Protein AF-A0A8K0VYU9-F1 (afdb_monomer_lite)

Secondary structure (DSSP, 8-state):
-PPPPP---------TTSHHHHHHHHTT--S----GGGS----HHHHGGGGS-----TT-B--HHHHHHHHHHHHHS-TTSS-SSTTSBPPGGGGT--TTSB--BBHHHHH-SSPPTTGGG-SSB-SPPPHHHHHHHHHHHHHHHHHHHHHHTTTTTSSSPPPP---GGG-

Radius of gyration: 31.76 Å; chains: 1; bounding box: 50×93×69 Å

Foldseek 3Di:
DDDDDDDDDDDDDDDPPVVVVVVVVVVVPPDDPDPPVPVPPDPVVVVVVVPDDQLQDPLWALCPVVLVVLQVVLVVDDCLQAFVPGSQFDDQVQLQGDNGGDNQAGCQQQPHLDAGSNAQQRPGFLDDDDPSRLVSSCVRNPPSNVVSVVCRVNGSQHPHNTHGHDDPVVD

pLDDT: mean 78.42, std 20.71, range [40.19, 97.56]

Organism: NCBI:txid798071

Sequence (171 aa):
MPYTKPAELGYGRTDARQERANSRIRDAHVRAAEPVDKLLQNDPSLVADTMRKPDIPTTVFDLRAYDSEITALQKTLPRHERFINGNGKAAPYIYGSIQGQDLGLCFATFCTTFRCEMGVRCAWRHHPLTKAEREWIIKYGRERGKQFLERLTNFWANPEVPVPGATMHDK

Structure (mmCIF, N/CA/C/O backbone):
data_AF-A0A8K0VYU9-F1
#
_entry.id   AF-A0A8K0VYU9-F1
#
loop_
_atom_site.group_PDB
_atom_site.id
_atom_site.type_symbol
_atom_site.label_atom_id
_atom_site.label_alt_id
_atom_site.label_comp_id
_atom_site.label_asym_id
_atom_site.label_entity_id
_atom_site.label_seq_id
_atom_site.pdbx_PDB_ins_code
_atom_site.Cartn_x
_atom_site.Cartn_y
_atom_site.Cartn_z
_atom_site.occupancy
_atom_site.B_iso_or_equiv
_atom_site.auth_seq_id
_atom_site.auth_comp_id
_atom_site.auth_asym_id
_atom_site.auth_atom_id
_atom_site.pdbx_PDB_model_num
ATOM 1 N N . MET A 1 1 ? -11.743 74.919 5.162 1.00 49.28 1 MET A N 1
ATOM 2 C CA . MET A 1 1 ? -13.072 74.428 5.578 1.00 49.28 1 MET A CA 1
ATOM 3 C C . MET A 1 1 ? -12.957 73.893 7.000 1.00 49.28 1 MET A C 1
ATOM 5 O O . MET A 1 1 ? -12.058 73.091 7.225 1.00 49.28 1 MET A O 1
ATOM 9 N N . PRO A 1 2 ? -13.754 74.390 7.960 1.00 51.34 2 PRO A N 1
ATOM 10 C CA . PRO A 1 2 ? -13.674 73.994 9.365 1.00 51.34 2 PRO A CA 1
ATOM 11 C C . PRO A 1 2 ? -14.434 72.684 9.618 1.00 51.34 2 PRO A C 1
ATOM 13 O O . PRO A 1 2 ? -15.569 72.534 9.173 1.00 51.34 2 PRO A O 1
ATOM 16 N N . TYR A 1 3 ? -13.811 71.750 10.338 1.00 52.47 3 TYR A N 1
ATOM 17 C CA . TYR A 1 3 ? -14.453 70.514 10.785 1.00 52.47 3 TYR A CA 1
ATOM 18 C C . TYR A 1 3 ? -15.047 70.728 12.180 1.00 52.47 3 TYR A C 1
ATOM 20 O O . TYR A 1 3 ? -14.345 71.039 13.144 1.00 52.47 3 TYR A O 1
ATOM 28 N N . THR A 1 4 ? -16.366 70.610 12.252 1.00 54.91 4 THR A N 1
ATOM 29 C CA . THR A 1 4 ? -17.208 70.712 13.441 1.00 54.91 4 THR A CA 1
ATOM 30 C C . THR A 1 4 ? -17.058 69.476 14.336 1.00 54.91 4 THR A C 1
ATOM 32 O O . THR A 1 4 ? -17.066 68.340 13.866 1.00 54.91 4 THR A O 1
ATOM 35 N N . LYS A 1 5 ? -16.932 69.707 15.650 1.00 61.19 5 LYS A N 1
ATOM 36 C CA . LYS A 1 5 ? -17.004 68.678 16.701 1.00 61.19 5 LYS A CA 1
ATOM 37 C C . LYS A 1 5 ? -18.439 68.151 16.843 1.00 61.19 5 LYS A C 1
ATOM 39 O O . LYS A 1 5 ? -19.352 68.977 16.884 1.00 61.19 5 LYS A O 1
ATOM 44 N N . PRO A 1 6 ? -18.645 66.844 17.072 1.00 54.62 6 PRO A N 1
ATOM 45 C CA . PRO A 1 6 ? -19.877 66.353 17.669 1.00 54.62 6 PRO A CA 1
ATOM 46 C C . PRO A 1 6 ? -19.715 65.987 19.154 1.00 54.62 6 PRO A C 1
ATOM 48 O O . PRO A 1 6 ? -18.873 65.178 19.533 1.00 54.62 6 PRO A O 1
ATOM 51 N N . ALA A 1 7 ? -20.557 66.662 19.939 1.00 49.28 7 ALA A N 1
ATOM 52 C CA . ALA A 1 7 ? -21.379 66.222 21.067 1.00 49.28 7 ALA A CA 1
ATOM 53 C C . ALA A 1 7 ? -20.884 65.116 22.021 1.00 49.28 7 ALA A C 1
ATOM 55 O O . ALA A 1 7 ? -20.732 63.948 21.670 1.00 49.28 7 ALA A O 1
ATOM 56 N N . GLU A 1 8 ? -20.797 65.524 23.286 1.00 47.47 8 GLU A N 1
ATOM 57 C CA . GLU A 1 8 ? -20.700 64.709 24.491 1.00 47.47 8 GLU A CA 1
ATOM 58 C C . GLU A 1 8 ? -21.951 63.830 24.673 1.00 47.47 8 GLU A C 1
ATOM 60 O O . GLU A 1 8 ? -23.081 64.322 24.669 1.00 47.47 8 GLU A O 1
ATOM 65 N N . LEU A 1 9 ? -21.747 62.526 24.876 1.00 49.00 9 LEU A N 1
ATOM 66 C CA . LEU A 1 9 ? -22.770 61.600 25.361 1.00 49.00 9 LEU A CA 1
ATOM 67 C C . LEU A 1 9 ? -22.540 61.359 26.854 1.00 49.00 9 LEU A C 1
ATOM 69 O O . LEU A 1 9 ? -21.515 60.817 27.266 1.00 49.00 9 LEU A O 1
ATOM 73 N N . GLY A 1 10 ? -23.508 61.809 27.653 1.00 43.19 10 GLY A N 1
ATOM 74 C CA . GLY A 1 10 ? -23.519 61.685 29.102 1.00 43.19 10 GLY A CA 1
ATOM 75 C C . GLY A 1 10 ? -23.578 60.231 29.569 1.00 43.19 10 GLY A C 1
ATOM 76 O O . GLY A 1 10 ? -24.430 59.452 29.143 1.00 43.19 10 GLY A O 1
ATOM 77 N N . TYR A 1 11 ? -22.693 59.889 30.502 1.00 40.19 11 TYR A N 1
ATOM 78 C CA . TYR A 1 11 ? -22.765 58.645 31.256 1.00 40.19 11 TYR A CA 1
ATOM 79 C C . TYR A 1 11 ? -23.855 58.757 32.325 1.00 40.19 11 TYR A C 1
ATOM 81 O O . TYR A 1 11 ? -23.713 59.446 33.336 1.00 40.19 11 TYR A O 1
ATOM 89 N N . GLY A 1 12 ? -24.970 58.078 32.063 1.00 46.66 12 GLY A N 1
ATOM 90 C CA . GLY A 1 12 ? -26.050 57.861 33.011 1.00 46.66 12 GLY A CA 1
ATOM 91 C C . GLY A 1 12 ? -25.636 56.913 34.138 1.00 46.66 12 GLY A C 1
ATOM 92 O O . GLY A 1 12 ? -25.066 55.850 33.906 1.00 46.66 12 GLY A O 1
ATOM 93 N N . ARG A 1 13 ? -25.954 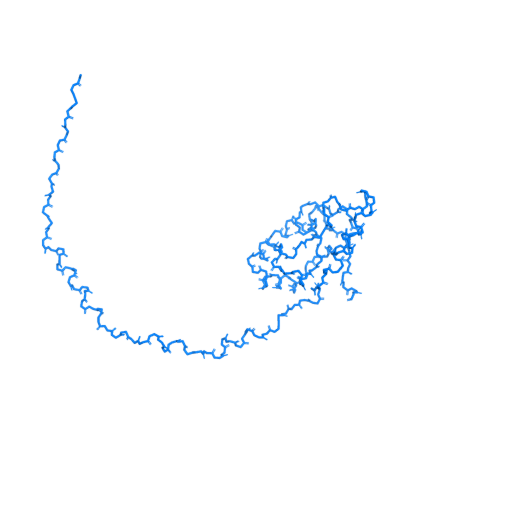57.356 35.356 1.00 48.88 13 ARG A N 1
ATOM 94 C CA . ARG A 1 13 ? -26.085 56.622 36.624 1.00 48.88 13 ARG A CA 1
ATOM 95 C C . ARG A 1 13 ? -26.247 55.106 36.465 1.00 48.88 13 ARG A C 1
ATOM 97 O O . ARG A 1 13 ? -27.261 54.637 35.961 1.00 48.88 13 ARG A O 1
ATOM 104 N N . THR A 1 14 ? -25.301 54.346 37.006 1.00 52.72 14 THR A N 1
ATOM 105 C CA . THR A 1 14 ? -25.508 52.928 37.305 1.00 52.72 14 THR A CA 1
ATOM 106 C C . THR A 1 14 ? -26.247 52.803 38.631 1.00 52.72 14 THR A C 1
ATOM 108 O O . THR A 1 14 ? -25.724 53.140 39.694 1.00 52.72 14 THR A O 1
ATOM 111 N N . ASP A 1 15 ? -27.490 52.347 38.535 1.00 52.12 15 ASP A N 1
ATOM 112 C CA . ASP A 1 15 ? -28.401 52.100 39.640 1.00 52.12 15 ASP A CA 1
ATOM 113 C C . ASP A 1 15 ? -27.858 51.043 40.615 1.00 52.12 15 ASP A C 1
ATOM 115 O O . ASP A 1 15 ? -27.487 49.931 40.229 1.00 52.12 15 ASP A O 1
ATOM 119 N N . ALA A 1 16 ? -27.935 51.350 41.913 1.00 54.47 16 ALA A N 1
ATOM 120 C CA . ALA A 1 16 ? -27.606 50.499 43.067 1.00 54.47 16 ALA A CA 1
ATOM 121 C C . ALA A 1 16 ? -28.425 49.184 43.172 1.00 54.47 16 ALA A C 1
ATOM 123 O O . ALA A 1 16 ? -28.435 48.502 44.199 1.00 54.47 16 ALA A O 1
ATOM 124 N N . ARG A 1 17 ? -29.149 48.817 42.110 1.00 49.88 17 ARG A N 1
ATOM 125 C CA . ARG A 1 17 ? -29.971 47.611 42.005 1.00 49.88 17 ARG A CA 1
ATOM 126 C C . ARG A 1 17 ? -29.176 46.407 41.489 1.00 49.88 17 ARG A C 1
ATOM 128 O O . ARG A 1 17 ? -29.531 45.280 41.830 1.00 49.88 17 ARG A O 1
ATOM 135 N N . GLN A 1 18 ? -28.088 46.627 40.742 1.00 50.50 18 GLN A N 1
ATOM 136 C CA . GLN A 1 18 ? -27.262 45.546 40.186 1.00 50.50 18 GLN A CA 1
ATOM 137 C C . GLN A 1 18 ? -26.423 44.824 41.263 1.00 50.50 18 GLN A C 1
ATOM 139 O O . GLN A 1 18 ? -26.204 43.617 41.178 1.00 50.50 18 GLN A O 1
ATOM 144 N N . GLU A 1 19 ? -25.996 45.523 42.321 1.00 48.41 19 GLU A N 1
ATOM 145 C CA . GLU A 1 19 ? -25.103 44.953 43.347 1.00 48.41 19 GLU A CA 1
ATOM 146 C C . GLU A 1 19 ? -25.794 43.943 44.276 1.00 48.41 19 GLU A C 1
ATOM 148 O O . GLU A 1 19 ? -25.166 42.985 44.728 1.00 48.41 19 GLU A O 1
ATOM 153 N N . ARG A 1 20 ? -27.109 44.069 44.507 1.00 52.72 20 ARG A N 1
ATOM 154 C CA . ARG A 1 20 ? -27.854 43.110 45.350 1.00 52.72 20 ARG A CA 1
ATOM 155 C C . ARG A 1 20 ? -28.129 41.772 44.662 1.00 52.72 20 ARG A C 1
ATOM 157 O O . ARG A 1 20 ? -28.394 40.789 45.350 1.00 52.72 20 ARG A O 1
ATOM 164 N N . ALA A 1 21 ? -28.052 41.710 43.332 1.00 48.22 21 ALA A N 1
ATOM 165 C CA . ALA A 1 21 ? -28.171 40.449 42.600 1.00 48.22 21 ALA A CA 1
ATOM 166 C C . ALA A 1 21 ? -26.887 39.606 42.709 1.00 48.22 21 ALA A C 1
ATOM 168 O O . ALA A 1 21 ? -26.959 38.384 42.820 1.00 48.22 21 ALA A O 1
ATOM 169 N N . ASN A 1 22 ? -25.719 40.254 42.782 1.00 45.81 22 ASN A N 1
ATOM 170 C CA . ASN A 1 22 ? -24.428 39.565 42.835 1.00 45.81 22 ASN A CA 1
ATOM 171 C C . ASN A 1 22 ? -24.056 39.030 44.228 1.00 45.81 22 ASN A C 1
ATOM 173 O O . ASN A 1 22 ? -23.224 38.128 44.319 1.00 45.81 22 ASN A O 1
ATOM 177 N N . SER A 1 23 ? -24.673 39.520 45.313 1.00 47.31 23 SER A N 1
ATOM 178 C CA . SER A 1 23 ? -24.390 38.992 46.659 1.00 47.31 23 SER A CA 1
ATOM 179 C C . SER A 1 23 ? -25.080 37.649 46.932 1.00 47.31 23 SER A C 1
ATOM 181 O O . SER A 1 23 ? -24.551 36.842 47.685 1.00 47.31 23 SER A O 1
ATOM 183 N N . ARG A 1 24 ? -26.221 37.357 46.289 1.00 45.78 24 ARG A N 1
ATOM 184 C CA . ARG A 1 24 ? -26.980 36.114 46.533 1.00 45.78 24 ARG A CA 1
ATOM 185 C C . ARG A 1 24 ? -26.409 34.872 45.845 1.00 45.78 24 ARG A C 1
ATOM 187 O O . ARG A 1 24 ? -26.763 33.765 46.228 1.00 45.78 24 ARG A O 1
ATOM 194 N N . ILE A 1 25 ? -25.531 35.031 44.854 1.00 47.19 25 ILE A N 1
ATOM 195 C CA . ILE A 1 25 ? -24.915 33.896 44.141 1.00 47.19 25 ILE A CA 1
ATOM 196 C C . ILE A 1 25 ? -23.683 33.361 44.896 1.00 47.19 25 ILE A C 1
ATOM 198 O O . ILE A 1 25 ? -23.321 32.192 44.753 1.00 47.19 25 ILE A O 1
ATOM 202 N N . ARG A 1 26 ? -23.058 34.185 45.751 1.00 45.28 26 ARG A N 1
ATOM 203 C CA . ARG A 1 26 ? -21.834 33.813 46.479 1.00 45.28 26 ARG A CA 1
ATOM 204 C C . ARG A 1 26 ? -22.068 32.909 47.693 1.00 45.28 26 ARG A C 1
ATOM 206 O O . ARG A 1 26 ? -21.182 32.125 48.012 1.00 45.28 26 ARG A O 1
ATOM 213 N N . ASP A 1 27 ? -23.262 32.914 48.280 1.00 43.41 27 ASP A N 1
ATOM 214 C CA . ASP A 1 27 ? -23.548 32.124 49.491 1.00 43.41 27 ASP A CA 1
ATOM 215 C C . ASP A 1 27 ? -24.017 30.680 49.215 1.00 43.41 27 ASP A C 1
ATOM 217 O O . ASP A 1 27 ? -24.247 29.908 50.143 1.00 43.41 27 ASP A O 1
ATOM 221 N N . ALA A 1 28 ? -24.118 30.268 47.945 1.00 43.84 28 ALA A N 1
ATOM 222 C CA . ALA A 1 28 ? -24.504 28.902 47.566 1.00 43.84 28 ALA A CA 1
ATOM 223 C C . ALA A 1 28 ? -23.316 27.973 47.222 1.00 43.84 28 ALA A C 1
ATOM 225 O O . ALA A 1 28 ? -23.533 26.804 46.917 1.00 43.84 28 ALA A O 1
ATOM 226 N N . HIS A 1 29 ? -22.070 28.462 47.280 1.00 43.03 29 HIS A N 1
ATOM 227 C CA . HIS A 1 29 ? -20.863 27.727 46.855 1.00 43.03 29 HIS A CA 1
ATOM 228 C C . HIS A 1 29 ? -19.957 27.273 48.012 1.00 43.03 29 HIS A C 1
ATOM 230 O O . HIS A 1 29 ? -18.753 27.106 47.841 1.00 43.03 29 HIS A O 1
ATOM 236 N N . VAL A 1 30 ? -20.523 27.031 49.196 1.00 49.56 30 VAL A N 1
ATOM 237 C CA . VAL A 1 30 ? -19.806 26.365 50.296 1.00 49.56 30 VAL A CA 1
ATOM 238 C C . VAL A 1 30 ? -20.577 25.113 50.701 1.00 49.56 30 VAL A C 1
ATOM 240 O O . VAL A 1 30 ? -21.175 25.023 51.769 1.00 49.56 30 VAL A O 1
ATOM 243 N N . ARG A 1 31 ? -20.601 24.126 49.805 1.00 46.44 31 ARG A N 1
ATOM 244 C CA . ARG A 1 31 ? -20.934 22.743 50.153 1.00 46.44 31 ARG A CA 1
ATOM 245 C C . ARG A 1 31 ? -19.815 21.841 49.660 1.00 46.44 31 ARG A C 1
ATOM 247 O O . ARG A 1 31 ? -19.665 21.642 48.464 1.00 46.44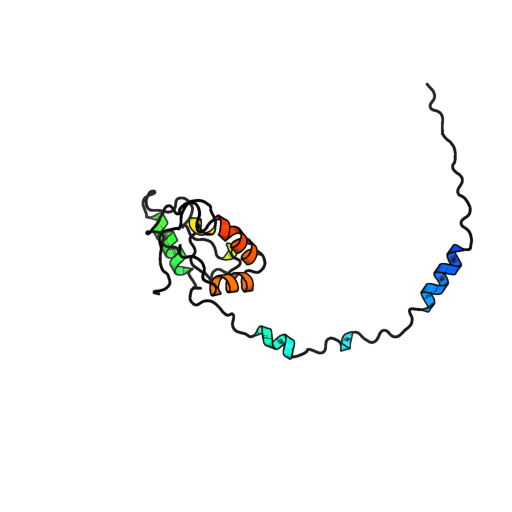 31 ARG A O 1
ATOM 254 N N . ALA A 1 32 ? -19.035 21.385 50.638 1.00 50.06 32 ALA A N 1
ATOM 255 C CA . ALA A 1 32 ? -18.205 20.187 50.646 1.00 50.06 32 ALA A CA 1
ATOM 256 C C . ALA A 1 32 ? -17.597 19.791 49.290 1.00 50.06 32 ALA A C 1
ATOM 258 O O . ALA A 1 32 ? -18.138 18.960 48.565 1.00 50.06 32 ALA A O 1
ATOM 259 N N . ALA A 1 33 ? -16.417 20.339 48.997 1.00 47.56 33 ALA A N 1
ATOM 260 C CA . ALA A 1 33 ? -15.471 19.644 48.141 1.00 47.56 33 ALA A CA 1
ATOM 261 C C . ALA A 1 33 ? -15.032 18.369 48.881 1.00 47.56 33 ALA A C 1
ATOM 263 O O . ALA A 1 33 ? -14.151 18.405 49.740 1.00 47.56 33 ALA A O 1
ATOM 264 N N . GLU A 1 34 ? -15.700 17.254 48.597 1.00 54.16 34 GLU A N 1
ATOM 265 C CA . GLU A 1 34 ? -15.142 15.934 48.871 1.00 54.16 34 GLU A CA 1
ATOM 266 C C . GLU A 1 34 ? -13.820 15.804 48.092 1.00 54.16 34 GLU A C 1
ATOM 268 O O . GLU A 1 34 ? -13.742 16.251 46.942 1.00 54.16 34 GLU A O 1
ATOM 273 N N . PRO A 1 35 ? -12.758 15.235 48.686 1.00 51.28 35 PRO A N 1
ATOM 274 C CA . PRO A 1 35 ? -11.483 15.089 48.004 1.00 51.28 35 PRO A CA 1
ATOM 275 C C . PRO A 1 35 ? -11.657 14.183 46.779 1.00 51.28 35 PRO A C 1
ATOM 277 O O . PRO A 1 35 ? -11.961 12.995 46.893 1.00 51.28 35 PRO A O 1
ATOM 280 N N . VAL A 1 36 ? -11.428 14.761 45.598 1.00 51.59 36 VAL A N 1
ATOM 281 C CA . VAL A 1 36 ? -11.497 14.109 44.275 1.00 51.59 36 VAL A CA 1
ATOM 282 C C . VAL A 1 36 ? -10.519 12.920 44.160 1.00 51.59 36 VAL A C 1
ATOM 284 O O . VAL A 1 36 ? -10.662 12.073 43.282 1.00 51.59 36 VAL A O 1
ATOM 287 N N . ASP A 1 37 ? -9.594 12.776 45.113 1.00 49.16 37 ASP A N 1
ATOM 288 C CA . ASP A 1 37 ? -8.625 11.679 45.212 1.00 49.16 37 ASP A CA 1
ATOM 289 C C . ASP A 1 37 ? -9.232 10.287 45.468 1.00 49.16 37 ASP A C 1
ATOM 291 O O . ASP A 1 37 ? -8.519 9.288 45.391 1.00 49.16 37 ASP A O 1
ATOM 295 N N . LYS A 1 38 ? -10.539 10.168 45.745 1.00 47.34 38 LYS A N 1
ATOM 296 C CA . LYS A 1 38 ? -11.192 8.860 45.965 1.00 47.34 38 LYS A CA 1
ATOM 297 C C . LYS A 1 38 ? -11.951 8.284 44.765 1.00 47.34 38 LYS A C 1
ATOM 299 O O . LYS A 1 38 ? -12.363 7.131 44.838 1.00 47.34 38 LYS A O 1
ATOM 304 N N . LEU A 1 39 ? -12.093 9.019 43.657 1.00 47.44 39 LEU A N 1
ATOM 305 C CA . LEU A 1 39 ? -12.756 8.521 42.434 1.00 47.44 39 LEU A CA 1
ATOM 306 C C . LEU A 1 39 ? -11.792 7.927 41.394 1.00 47.44 39 LEU A C 1
ATOM 308 O O . LEU A 1 39 ? -12.232 7.404 40.376 1.00 47.44 39 LEU A O 1
ATOM 312 N N . LEU A 1 40 ? -10.487 7.946 41.673 1.00 48.38 40 LEU A N 1
ATOM 313 C CA . LEU A 1 40 ? -9.454 7.244 40.904 1.00 48.38 40 LEU A CA 1
ATOM 314 C C . LEU A 1 40 ? -8.992 5.974 41.631 1.00 48.38 40 LEU A C 1
ATOM 316 O O . LEU A 1 40 ? -7.809 5.635 41.645 1.00 48.38 40 LEU A O 1
ATOM 320 N N . GLN A 1 41 ? -9.918 5.256 42.268 1.00 51.16 41 GLN A N 1
ATOM 321 C CA . GLN A 1 41 ? -9.640 3.878 42.651 1.00 51.16 41 GLN A CA 1
ATOM 322 C C . GLN A 1 41 ? -9.606 3.045 41.373 1.00 51.16 41 GLN A C 1
ATOM 324 O O . GLN A 1 41 ? -10.633 2.791 40.753 1.00 51.16 41 GLN A O 1
ATOM 329 N N . ASN A 1 42 ? -8.379 2.708 40.975 1.00 56.94 42 ASN A N 1
ATOM 330 C CA . ASN A 1 42 ? -8.011 1.808 39.892 1.00 56.94 42 ASN A CA 1
ATOM 331 C C . ASN A 1 42 ? -8.974 0.621 39.805 1.00 56.94 42 ASN A C 1
ATOM 333 O O . ASN A 1 42 ? -8.828 -0.337 40.560 1.00 56.94 42 ASN A O 1
ATOM 337 N N . ASP A 1 43 ? -9.932 0.686 38.883 1.00 54.19 43 ASP A N 1
ATOM 338 C CA . ASP A 1 43 ? -10.756 -0.456 38.519 1.00 54.19 43 ASP A CA 1
ATOM 339 C C . ASP A 1 43 ? -9.864 -1.438 37.736 1.00 54.19 43 ASP A C 1
ATOM 341 O O . ASP A 1 43 ? -9.468 -1.139 36.600 1.00 54.19 43 ASP A O 1
ATOM 345 N N . PRO A 1 44 ? -9.492 -2.600 38.308 1.00 55.25 44 PRO A N 1
ATOM 346 C CA . PRO A 1 44 ? -8.616 -3.558 37.641 1.00 55.25 44 PRO A CA 1
ATOM 347 C C . PRO A 1 44 ? -9.247 -4.123 36.358 1.00 55.25 44 PRO A C 1
ATOM 349 O O . PRO A 1 44 ? -8.540 -4.679 35.517 1.00 55.25 44 PRO A O 1
ATOM 352 N N . SER A 1 45 ? -10.567 -3.971 36.178 1.00 52.34 45 SER A N 1
ATOM 353 C CA . SER A 1 45 ? -11.269 -4.426 34.977 1.00 52.34 45 SER A CA 1
ATOM 354 C C . SER A 1 45 ? -11.022 -3.532 33.755 1.00 52.34 45 SER A C 1
ATOM 356 O O . SER A 1 45 ? -11.056 -4.032 32.632 1.00 52.34 45 SER A O 1
ATOM 358 N N . LEU A 1 46 ? -10.673 -2.250 33.946 1.00 50.91 46 LEU A N 1
ATOM 359 C CA . LEU A 1 46 ? -10.350 -1.325 32.849 1.00 50.91 46 LEU A CA 1
ATOM 360 C C . LEU A 1 46 ? -8.898 -1.443 32.360 1.00 50.91 46 LEU A C 1
ATOM 362 O O . LEU A 1 46 ? -8.595 -1.059 31.233 1.00 50.91 46 LEU A O 1
ATOM 366 N N . VAL A 1 47 ? -7.995 -2.005 33.170 1.00 52.94 47 VAL A N 1
ATOM 367 C CA . VAL A 1 47 ? -6.601 -2.274 32.764 1.00 52.94 47 VAL A CA 1
ATOM 368 C C . VAL A 1 47 ? -6.424 -3.651 32.117 1.00 52.94 47 VAL A C 1
ATOM 370 O O . VAL A 1 47 ? -5.454 -3.858 31.387 1.00 52.94 47 VAL A O 1
ATOM 373 N N . ALA A 1 48 ? -7.377 -4.571 32.288 1.00 49.72 48 ALA A N 1
ATOM 374 C CA . ALA A 1 48 ? -7.306 -5.921 31.723 1.00 49.72 48 ALA A CA 1
ATOM 375 C C . ALA A 1 48 ? -7.422 -5.962 30.183 1.00 49.72 48 ALA A C 1
ATOM 377 O O . ALA A 1 48 ? -6.939 -6.906 29.557 1.00 49.72 48 ALA A O 1
ATOM 378 N N . ASP A 1 49 ? -7.998 -4.933 29.553 1.00 50.12 49 ASP A N 1
ATOM 379 C CA . ASP A 1 49 ? -8.156 -4.882 28.090 1.00 50.12 49 ASP A CA 1
ATOM 380 C C . ASP A 1 49 ? -6.884 -4.406 27.355 1.00 50.12 49 ASP A C 1
ATOM 382 O O . ASP A 1 49 ? -6.767 -4.509 26.135 1.00 50.12 49 ASP A O 1
ATOM 386 N N . THR A 1 50 ? -5.865 -3.945 28.091 1.00 49.84 50 THR A N 1
ATOM 387 C CA . THR A 1 50 ? -4.592 -3.491 27.499 1.00 49.84 50 THR A CA 1
ATOM 388 C C . THR A 1 50 ? -3.592 -4.619 27.212 1.00 49.84 50 THR A C 1
ATOM 390 O O . THR A 1 50 ? -2.560 -4.370 26.590 1.00 49.84 50 THR A O 1
ATOM 393 N N . MET A 1 51 ? -3.898 -5.868 27.590 1.00 47.94 51 MET A N 1
ATOM 394 C CA . MET A 1 51 ? -3.019 -7.032 27.375 1.00 47.94 51 MET A CA 1
ATOM 395 C C . MET A 1 51 ? -3.586 -8.109 26.441 1.00 47.94 51 MET A C 1
ATOM 397 O O . MET A 1 51 ? -3.009 -9.194 26.331 1.00 47.94 51 MET A O 1
ATOM 401 N N . ARG A 1 52 ? -4.672 -7.841 25.702 1.00 56.09 52 ARG A N 1
ATOM 402 C CA . ARG A 1 52 ? -5.005 -8.708 24.563 1.00 56.09 52 ARG A CA 1
ATOM 403 C C . ARG A 1 52 ? -3.961 -8.498 23.476 1.00 56.09 52 ARG A C 1
ATOM 405 O O . ARG A 1 52 ? -3.853 -7.409 22.909 1.00 56.09 52 ARG A O 1
ATOM 412 N N . LYS A 1 53 ? -3.182 -9.555 23.212 1.00 56.28 53 LYS A N 1
ATOM 413 C CA . LYS A 1 53 ? -2.239 -9.629 22.093 1.00 56.28 53 LYS A CA 1
ATOM 414 C C . LYS A 1 53 ? -2.948 -9.061 20.862 1.00 56.28 53 LYS A C 1
ATOM 416 O O . LYS A 1 53 ? -4.085 -9.455 20.605 1.00 56.28 53 LYS A O 1
ATOM 421 N N . PRO A 1 54 ? -2.341 -8.094 20.163 1.00 61.06 54 PRO A N 1
ATOM 422 C CA . PRO A 1 54 ? -2.991 -7.478 19.030 1.00 61.06 54 PRO A CA 1
ATOM 423 C C . PRO A 1 54 ? -3.415 -8.567 18.039 1.00 61.06 54 PRO A C 1
ATOM 425 O O . PRO A 1 54 ? -2.586 -9.408 17.690 1.00 61.06 54 PRO A O 1
ATOM 428 N N . ASP A 1 55 ? -4.692 -8.583 17.641 1.00 84.25 55 ASP A N 1
ATOM 429 C CA . ASP A 1 55 ? -5.213 -9.478 16.599 1.00 84.25 55 ASP A CA 1
ATOM 430 C C . ASP A 1 55 ? -4.594 -9.050 15.264 1.00 84.25 55 ASP A C 1
ATOM 432 O O . ASP A 1 55 ? -5.188 -8.313 14.478 1.00 84.25 55 ASP A O 1
ATOM 436 N N . ILE A 1 56 ? -3.326 -9.408 15.073 1.00 90.44 56 ILE A N 1
ATOM 437 C CA . ILE A 1 56 ? -2.544 -9.118 13.880 1.00 90.44 56 ILE A CA 1
ATOM 438 C C . ILE A 1 56 ? -2.902 -10.189 12.843 1.00 90.44 56 ILE A C 1
ATOM 440 O O . ILE A 1 56 ? -2.723 -11.376 13.128 1.00 90.44 56 ILE A O 1
ATOM 444 N N . PRO A 1 57 ? -3.402 -9.807 11.653 1.00 92.50 57 PRO A N 1
ATOM 445 C CA . PRO A 1 57 ? -3.643 -10.746 10.568 1.00 92.50 57 PRO A CA 1
ATOM 446 C C . PRO A 1 57 ? -2.375 -11.528 10.219 1.00 92.50 57 PRO A C 1
ATOM 448 O O . PRO A 1 57 ? -1.278 -10.974 10.220 1.00 92.50 57 PRO A O 1
ATOM 451 N N . THR A 1 58 ? -2.526 -12.795 9.833 1.00 92.25 58 THR A N 1
ATOM 452 C CA . THR A 1 58 ? -1.406 -13.656 9.404 1.00 92.25 58 THR A CA 1
ATOM 453 C C . THR A 1 58 ? -0.694 -13.157 8.144 1.00 92.25 58 THR A C 1
ATOM 455 O O . THR A 1 58 ? 0.363 -13.663 7.795 1.00 92.25 58 THR A O 1
ATOM 458 N N . THR A 1 59 ? -1.269 -12.169 7.464 1.00 92.00 59 THR A N 1
ATOM 459 C CA . THR A 1 59 ? -0.739 -11.503 6.270 1.00 92.00 59 THR A CA 1
ATOM 460 C C . THR A 1 59 ? 0.132 -10.287 6.575 1.00 92.00 59 THR A C 1
ATOM 462 O O . THR A 1 59 ? 0.615 -9.635 5.649 1.00 92.00 59 THR A O 1
ATOM 465 N N . VAL A 1 60 ? 0.297 -9.941 7.854 1.00 93.62 60 VAL A N 1
ATOM 466 C CA . VAL A 1 60 ? 1.194 -8.878 8.303 1.00 93.62 60 VAL A CA 1
ATOM 467 C C . VAL A 1 60 ? 2.561 -9.488 8.593 1.00 93.62 60 VAL A C 1
ATOM 469 O O . VAL A 1 60 ? 2.695 -10.345 9.464 1.00 93.62 60 VAL A O 1
ATOM 472 N N . PHE A 1 61 ? 3.583 -9.006 7.895 1.00 93.31 61 PHE A N 1
ATOM 473 C CA . PHE A 1 61 ? 4.944 -9.531 7.968 1.00 93.31 61 PHE A CA 1
ATOM 474 C C . PHE A 1 61 ? 5.958 -8.427 8.288 1.00 93.31 61 PHE A C 1
ATOM 476 O O . PHE A 1 61 ? 5.724 -7.244 8.033 1.00 93.31 61 PHE A O 1
ATOM 483 N N . ASP A 1 62 ? 7.131 -8.816 8.787 1.00 94.62 62 ASP A N 1
ATOM 484 C CA . ASP A 1 62 ? 8.307 -7.945 8.772 1.00 94.62 62 ASP A CA 1
ATOM 485 C C . ASP A 1 62 ? 8.992 -8.055 7.405 1.00 94.62 62 ASP A C 1
ATOM 487 O O . ASP A 1 62 ? 9.736 -8.995 7.127 1.00 94.62 62 ASP A O 1
ATOM 491 N N . LEU A 1 63 ? 8.709 -7.095 6.524 1.00 94.19 63 LEU A N 1
ATOM 492 C CA . LEU A 1 63 ? 9.196 -7.110 5.145 1.00 94.19 63 LEU A CA 1
ATOM 493 C C . LEU A 1 63 ? 10.491 -6.324 4.948 1.00 94.19 63 LEU A C 1
ATOM 495 O O . LEU A 1 63 ? 10.860 -6.091 3.805 1.00 94.19 63 LEU A O 1
ATOM 499 N N . ARG A 1 64 ? 11.192 -5.883 6.001 1.00 94.75 64 ARG A N 1
ATOM 500 C CA . ARG A 1 64 ? 12.369 -5.001 5.849 1.00 94.75 64 ARG A CA 1
ATOM 501 C C . ARG A 1 64 ? 13.476 -5.616 4.990 1.00 94.75 64 ARG A C 1
ATOM 503 O O . ARG A 1 64 ? 14.031 -4.930 4.134 1.00 94.75 64 ARG A O 1
ATOM 510 N N . ALA A 1 65 ? 13.772 -6.900 5.195 1.00 93.75 65 ALA A N 1
ATOM 511 C CA . ALA A 1 65 ? 14.767 -7.618 4.398 1.00 93.75 65 ALA A CA 1
ATOM 512 C C . ALA A 1 65 ? 14.324 -7.734 2.931 1.00 93.75 65 ALA A C 1
ATOM 514 O O . ALA A 1 65 ? 15.045 -7.309 2.033 1.00 93.75 65 ALA A O 1
ATOM 515 N N . TYR A 1 66 ? 13.090 -8.193 2.703 1.00 94.25 66 TYR A N 1
ATOM 516 C CA . TYR A 1 66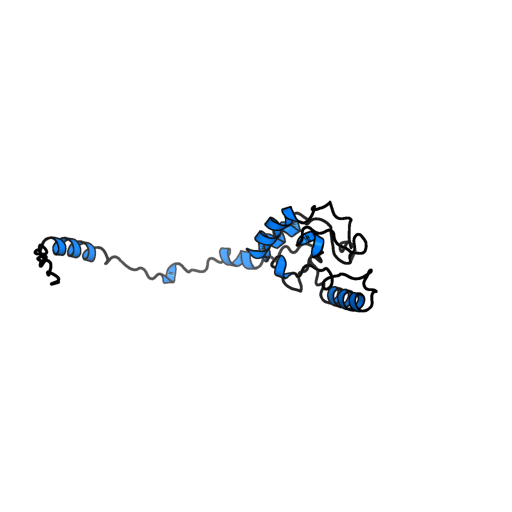 ? 12.519 -8.325 1.361 1.00 94.25 66 TYR A CA 1
ATOM 517 C C . TYR A 1 66 ? 12.442 -6.978 0.622 1.00 94.25 66 TYR A C 1
ATOM 519 O O . TYR A 1 66 ? 12.784 -6.877 -0.548 1.00 94.25 66 TYR A O 1
ATOM 527 N N . ASP A 1 67 ? 12.061 -5.907 1.313 1.00 94.31 67 ASP A N 1
ATOM 528 C CA . ASP A 1 67 ? 12.023 -4.544 0.777 1.00 94.31 67 ASP A CA 1
ATOM 529 C C . ASP A 1 67 ? 13.413 -4.049 0.360 1.00 94.31 67 ASP A C 1
ATOM 531 O O . ASP A 1 67 ? 13.578 -3.443 -0.702 1.00 94.31 67 ASP A O 1
ATOM 535 N N . SER A 1 68 ? 14.441 -4.373 1.150 1.00 94.88 68 SER A N 1
ATOM 536 C CA . SER A 1 68 ? 15.835 -4.100 0.799 1.00 94.88 68 SER A CA 1
ATOM 537 C C . SER A 1 68 ? 16.271 -4.866 -0.455 1.00 94.88 68 SER A C 1
ATOM 539 O O . SER A 1 68 ? 16.845 -4.264 -1.363 1.00 94.88 68 SER A O 1
ATOM 541 N N . GLU A 1 69 ? 15.935 -6.156 -0.551 1.00 94.75 69 GLU A N 1
ATOM 542 C CA . GLU A 1 69 ? 16.232 -7.002 -1.715 1.00 94.75 69 GLU A CA 1
ATOM 543 C C . GLU A 1 69 ? 15.560 -6.482 -2.988 1.00 94.75 69 GLU A C 1
ATOM 545 O O . GLU A 1 69 ? 16.230 -6.289 -4.004 1.00 94.75 69 GLU A O 1
ATOM 550 N N . ILE A 1 70 ? 14.259 -6.178 -2.931 1.00 94.50 70 ILE A N 1
ATOM 551 C CA . ILE A 1 70 ? 13.534 -5.597 -4.064 1.00 94.50 70 ILE A CA 1
ATOM 552 C C . ILE A 1 70 ? 14.154 -4.254 -4.446 1.00 94.50 70 ILE A C 1
ATOM 554 O O . ILE A 1 70 ? 14.413 -4.007 -5.620 1.00 94.50 70 ILE A O 1
ATOM 558 N N . THR A 1 71 ? 14.476 -3.399 -3.475 1.00 95.25 71 THR A N 1
ATOM 559 C CA . THR A 1 71 ? 15.125 -2.109 -3.746 1.00 95.25 71 THR A CA 1
ATOM 560 C C . THR A 1 71 ? 16.493 -2.276 -4.413 1.00 95.25 71 THR A C 1
ATOM 562 O O . THR A 1 71 ? 16.836 -1.499 -5.305 1.00 95.25 71 THR A O 1
ATOM 565 N N . ALA A 1 72 ? 17.283 -3.276 -4.015 1.00 95.50 72 ALA A N 1
ATOM 566 C CA . ALA A 1 72 ? 18.562 -3.585 -4.647 1.00 95.50 72 ALA A CA 1
ATOM 567 C C . ALA A 1 72 ? 18.375 -4.103 -6.082 1.00 95.50 72 ALA A C 1
ATOM 569 O O . ALA A 1 72 ? 19.034 -3.607 -6.996 1.00 95.50 72 ALA A O 1
ATOM 570 N N . LEU A 1 73 ? 17.429 -5.022 -6.298 1.00 93.06 73 LEU A N 1
ATOM 571 C CA . LEU A 1 73 ? 17.086 -5.559 -7.616 1.00 93.06 73 LEU A CA 1
ATOM 572 C C . LEU A 1 73 ? 16.628 -4.456 -8.584 1.00 93.06 73 LEU A C 1
ATOM 574 O O . LEU A 1 73 ? 17.069 -4.390 -9.726 1.00 93.06 73 LEU A O 1
ATOM 578 N N . GLN A 1 74 ? 15.788 -3.528 -8.127 1.00 92.94 74 GLN A N 1
ATOM 579 C CA . GLN A 1 74 ? 15.280 -2.428 -8.957 1.00 92.94 74 GLN A CA 1
ATOM 580 C C . GLN A 1 74 ? 16.394 -1.501 -9.480 1.00 92.94 74 GLN A C 1
ATOM 582 O O . GLN A 1 74 ? 16.240 -0.879 -10.533 1.00 92.94 74 GLN A O 1
ATOM 587 N N . LYS A 1 75 ? 17.539 -1.424 -8.785 1.00 93.19 75 LYS A N 1
ATOM 588 C CA . LYS A 1 75 ? 18.702 -0.645 -9.240 1.00 93.19 75 LYS A CA 1
ATOM 589 C C . LYS A 1 75 ? 19.435 -1.301 -10.409 1.00 93.19 75 LYS A C 1
ATOM 591 O O . LYS A 1 75 ? 20.059 -0.580 -11.183 1.00 93.19 75 LYS A O 1
ATOM 596 N N . THR A 1 76 ? 19.375 -2.627 -10.531 1.00 93.94 76 THR A N 1
ATOM 597 C CA . THR A 1 76 ? 20.088 -3.382 -11.572 1.00 93.94 76 THR A CA 1
ATOM 598 C C . THR A 1 76 ? 19.230 -3.647 -12.807 1.00 93.94 76 THR A C 1
ATOM 600 O O . THR A 1 76 ? 19.774 -3.851 -13.890 1.00 93.94 76 THR A O 1
ATOM 603 N N . LEU A 1 77 ? 17.902 -3.608 -12.672 1.00 92.06 77 LEU A N 1
ATOM 604 C CA . LEU A 1 77 ? 16.976 -3.850 -13.776 1.00 92.06 77 LEU A CA 1
ATOM 605 C C . LEU A 1 77 ? 16.988 -2.723 -14.832 1.00 92.06 77 LEU A C 1
ATOM 607 O O . LEU A 1 77 ? 17.109 -1.538 -14.486 1.00 92.06 77 LEU A O 1
ATOM 611 N N . PRO A 1 78 ? 16.793 -3.062 -16.125 1.00 93.31 78 PRO A N 1
ATOM 612 C CA . PRO A 1 78 ? 16.558 -2.080 -17.179 1.00 93.31 78 PRO A CA 1
ATOM 613 C C . PRO A 1 78 ? 15.374 -1.160 -16.858 1.00 93.31 78 PRO A C 1
ATOM 615 O O . PRO A 1 78 ? 14.417 -1.557 -16.198 1.00 93.31 78 PRO A O 1
ATOM 618 N N . ARG A 1 79 ? 15.387 0.072 -17.389 1.00 89.38 79 ARG A N 1
ATOM 619 C CA . ARG A 1 79 ? 14.355 1.088 -17.094 1.00 89.38 79 ARG A CA 1
ATOM 620 C C . ARG A 1 79 ? 12.917 0.613 -17.354 1.00 89.38 79 ARG A C 1
ATOM 622 O O . ARG A 1 79 ? 12.019 1.060 -16.658 1.00 89.38 79 ARG A O 1
ATOM 629 N N . HIS A 1 80 ? 12.707 -0.246 -18.347 1.00 88.38 80 HIS A N 1
ATOM 630 C CA . HIS A 1 80 ? 11.385 -0.756 -18.721 1.00 88.38 80 HIS A CA 1
ATOM 631 C C . HIS A 1 80 ? 10.928 -1.964 -17.881 1.00 88.38 80 HIS A C 1
ATOM 633 O O . HIS A 1 80 ? 9.792 -2.401 -18.021 1.00 88.38 80 HIS A O 1
ATOM 639 N N . GLU A 1 81 ? 11.797 -2.500 -17.021 1.00 89.12 81 GLU A N 1
ATOM 640 C CA . GLU A 1 81 ? 11.516 -3.644 -16.142 1.00 89.12 81 GLU A CA 1
ATOM 641 C C . GLU A 1 81 ? 11.500 -3.267 -14.658 1.00 89.12 81 GLU A C 1
ATOM 643 O O . GLU A 1 81 ? 11.380 -4.134 -13.793 1.00 89.12 81 GLU A O 1
ATOM 648 N N . ARG A 1 82 ? 11.654 -1.980 -14.348 1.00 92.75 82 ARG A N 1
ATOM 649 C CA . ARG A 1 82 ? 11.681 -1.458 -12.985 1.00 92.75 82 ARG A CA 1
ATOM 650 C C . ARG A 1 82 ? 10.548 -0.463 -12.771 1.00 92.75 82 ARG A C 1
ATOM 652 O O . ARG A 1 82 ? 10.076 0.152 -13.725 1.00 92.75 82 ARG A O 1
ATOM 659 N N . PHE A 1 83 ? 10.162 -0.267 -11.517 1.00 93.75 83 PHE A N 1
ATOM 660 C CA . PHE A 1 83 ? 9.222 0.777 -11.135 1.00 93.75 83 PHE A CA 1
ATOM 661 C C . PHE A 1 83 ? 9.751 2.144 -11.570 1.00 93.75 83 PHE A C 1
ATOM 663 O O . PHE A 1 83 ? 10.940 2.451 -11.441 1.00 93.75 83 PHE A O 1
ATOM 670 N N . ILE A 1 84 ? 8.851 2.979 -12.083 1.00 90.56 84 ILE A N 1
ATOM 671 C CA . ILE A 1 84 ? 9.202 4.325 -12.547 1.00 90.56 84 ILE A CA 1
ATOM 672 C C . ILE A 1 84 ? 9.599 5.187 -11.345 1.00 90.56 84 ILE A C 1
ATOM 674 O O . ILE A 1 84 ? 10.562 5.951 -11.419 1.00 90.56 84 ILE A O 1
ATOM 678 N N . ASN A 1 85 ? 8.874 5.025 -10.234 1.00 87.56 85 ASN A N 1
ATOM 679 C CA . ASN A 1 85 ? 9.037 5.809 -9.017 1.00 87.56 85 ASN A CA 1
ATOM 680 C C . ASN A 1 85 ? 9.297 4.898 -7.809 1.00 87.56 85 ASN A C 1
ATOM 682 O O . ASN A 1 85 ? 8.398 4.217 -7.313 1.00 87.56 85 ASN A O 1
ATOM 686 N N . GLY A 1 86 ? 10.530 4.927 -7.300 1.00 90.56 86 GLY A N 1
ATOM 687 C CA . GLY A 1 86 ? 10.918 4.161 -6.116 1.00 90.56 86 GLY A CA 1
ATOM 688 C C . GLY A 1 86 ? 10.915 2.654 -6.370 1.00 90.56 86 GLY A C 1
ATOM 689 O O . GLY A 1 86 ? 11.424 2.194 -7.386 1.00 90.56 86 GLY A O 1
ATOM 690 N N . ASN A 1 87 ? 10.373 1.887 -5.425 1.00 93.56 87 ASN A N 1
ATOM 691 C CA . ASN A 1 87 ? 10.326 0.427 -5.496 1.00 93.56 87 ASN A CA 1
ATOM 692 C C . ASN A 1 87 ? 8.900 -0.131 -5.607 1.00 93.56 87 ASN A C 1
ATOM 694 O O . ASN A 1 87 ? 8.731 -1.337 -5.483 1.00 93.56 87 ASN A O 1
ATOM 698 N N . GLY A 1 88 ? 7.888 0.722 -5.805 1.00 95.06 88 GLY A N 1
ATOM 699 C CA . GLY A 1 88 ? 6.492 0.317 -5.997 1.00 95.06 88 GLY A CA 1
ATOM 700 C C . GLY A 1 88 ? 5.716 -0.085 -4.739 1.00 95.06 88 GLY A C 1
ATOM 701 O O . GLY A 1 88 ? 4.544 -0.447 -4.859 1.00 95.06 88 GLY A O 1
ATOM 702 N N . LYS A 1 89 ? 6.321 -0.026 -3.548 1.00 96.75 89 LYS A N 1
ATOM 703 C CA . LYS A 1 89 ? 5.696 -0.430 -2.281 1.00 96.75 89 LYS A CA 1
ATOM 704 C C . LYS A 1 89 ? 4.951 0.721 -1.607 1.00 96.75 89 LYS A C 1
ATOM 706 O O . LYS A 1 89 ? 5.468 1.834 -1.511 1.00 96.75 89 LYS A O 1
ATOM 711 N N . ALA A 1 90 ? 3.765 0.457 -1.065 1.00 96.94 90 ALA A N 1
ATOM 712 C CA . ALA A 1 90 ? 3.115 1.377 -0.141 1.00 96.94 90 ALA A CA 1
ATOM 713 C C . ALA A 1 90 ? 3.797 1.300 1.232 1.00 96.94 90 ALA A C 1
ATOM 715 O O . ALA A 1 90 ? 3.831 0.246 1.865 1.00 96.94 90 ALA A O 1
ATOM 716 N N . ALA A 1 91 ? 4.333 2.421 1.710 1.00 96.38 91 ALA A N 1
ATOM 717 C CA . ALA A 1 91 ? 4.986 2.463 3.011 1.00 96.38 91 ALA A CA 1
ATOM 718 C C . ALA A 1 91 ? 3.975 2.247 4.163 1.00 96.38 91 ALA A C 1
ATOM 720 O O . ALA A 1 91 ? 2.905 2.862 4.140 1.00 96.38 91 ALA A O 1
ATOM 721 N N . PRO A 1 92 ? 4.314 1.477 5.219 1.00 97.31 92 PRO A N 1
ATOM 722 C CA . PRO A 1 92 ? 3.388 1.156 6.314 1.00 97.31 92 PRO A CA 1
ATOM 723 C C . PRO A 1 92 ? 2.711 2.350 6.984 1.00 97.31 92 PRO A C 1
ATOM 725 O O . PRO A 1 92 ? 1.536 2.288 7.346 1.00 97.31 92 PRO A O 1
ATOM 728 N N . TYR A 1 93 ? 3.427 3.471 7.105 1.00 96.94 93 TYR A N 1
ATOM 729 C CA . TYR A 1 93 ? 2.894 4.675 7.740 1.00 96.94 93 TYR A CA 1
ATOM 730 C C . TYR A 1 93 ? 1.691 5.273 6.988 1.00 96.94 93 TYR A C 1
ATOM 732 O O . TYR A 1 93 ? 0.923 6.019 7.599 1.00 96.94 93 TYR A O 1
ATOM 740 N N . ILE A 1 94 ? 1.519 4.957 5.695 1.00 97.00 94 ILE A N 1
ATOM 741 C CA . ILE A 1 94 ? 0.412 5.440 4.856 1.00 97.00 94 ILE A CA 1
ATOM 742 C C . ILE A 1 94 ? -0.927 4.920 5.384 1.00 97.00 94 ILE A C 1
ATOM 744 O O . ILE A 1 94 ? -1.880 5.686 5.482 1.00 97.00 94 ILE A O 1
ATOM 748 N N . TYR A 1 95 ? -0.984 3.650 5.787 1.00 96.88 95 TYR A N 1
ATOM 749 C CA . TYR A 1 95 ? -2.169 3.037 6.395 1.00 96.88 95 TYR A CA 1
ATOM 750 C C . TYR A 1 95 ? -2.074 2.968 7.930 1.00 96.88 95 TYR A C 1
ATOM 752 O O . TYR A 1 95 ? -2.831 2.253 8.581 1.00 96.88 95 TYR A O 1
ATOM 760 N N . GLY A 1 96 ? -1.160 3.747 8.521 1.00 96.12 96 GLY A N 1
ATOM 761 C CA . GLY A 1 96 ? -1.031 3.917 9.968 1.00 96.12 96 GLY A CA 1
ATOM 762 C C . GLY A 1 96 ? -0.284 2.799 10.705 1.00 96.12 96 GLY A C 1
ATOM 763 O O . GLY A 1 96 ? -0.381 2.721 11.924 1.00 96.12 96 GLY A O 1
ATOM 764 N N . SER A 1 97 ? 0.479 1.962 10.005 1.00 95.69 97 SER A N 1
ATOM 765 C CA . SER A 1 97 ? 1.306 0.920 10.622 1.00 95.69 97 SER A CA 1
ATOM 766 C C . SER A 1 97 ? 2.779 1.340 10.788 1.00 95.69 97 SER A C 1
ATOM 768 O O . SER A 1 97 ? 3.185 2.449 10.431 1.00 95.69 97 SER A O 1
ATOM 770 N N . ILE A 1 98 ? 3.589 0.436 11.342 1.00 93.94 98 ILE A N 1
ATOM 771 C CA . ILE A 1 98 ? 5.038 0.544 11.540 1.00 93.94 98 ILE A CA 1
ATOM 772 C C . ILE A 1 98 ? 5.802 -0.410 10.608 1.00 93.94 98 ILE A C 1
ATOM 774 O O . ILE A 1 98 ? 5.239 -1.358 10.072 1.00 93.94 98 ILE A O 1
ATOM 778 N N . GLN A 1 99 ? 7.111 -0.192 10.440 1.00 85.56 99 GLN A N 1
ATOM 779 C CA . GLN A 1 99 ? 7.947 -0.941 9.484 1.00 85.56 99 GLN A CA 1
ATOM 780 C C . GLN A 1 99 ? 8.012 -2.464 9.716 1.00 85.56 99 GLN A C 1
ATOM 782 O O . GLN A 1 99 ? 8.242 -3.197 8.764 1.00 85.56 99 GLN A O 1
ATOM 787 N N . GLY A 1 100 ? 7.810 -2.941 10.950 1.00 91.25 100 GLY A N 1
ATOM 788 C CA . GLY A 1 100 ? 7.777 -4.378 11.271 1.00 91.25 100 GLY A CA 1
ATOM 789 C C . GLY A 1 100 ? 6.394 -5.026 11.140 1.00 91.25 100 GLY A C 1
ATOM 790 O O . GLY A 1 100 ? 6.234 -6.188 11.493 1.00 91.25 100 GLY A O 1
ATOM 791 N N . GLN A 1 101 ? 5.386 -4.265 10.708 1.00 94.62 101 GLN A N 1
ATOM 792 C CA . GLN A 1 101 ? 4.008 -4.722 10.547 1.00 94.62 101 GLN A CA 1
ATOM 793 C C . GLN A 1 101 ? 3.490 -4.284 9.175 1.00 94.62 101 GLN A C 1
ATOM 795 O O . GLN A 1 101 ? 2.755 -3.303 9.027 1.00 94.62 101 GLN A O 1
ATOM 800 N N . ASP A 1 102 ? 3.923 -5.006 8.150 1.00 95.81 102 ASP A N 1
ATOM 801 C CA . ASP A 1 102 ? 3.741 -4.632 6.758 1.00 95.81 102 ASP A CA 1
ATOM 802 C C . ASP A 1 102 ? 2.813 -5.603 6.015 1.00 95.81 102 ASP A C 1
ATOM 804 O O . ASP A 1 102 ? 2.939 -6.817 6.150 1.00 95.81 102 ASP A O 1
ATOM 808 N N . LEU A 1 103 ? 1.884 -5.066 5.223 1.00 95.81 103 LEU A N 1
ATOM 809 C CA . LEU A 1 103 ? 0.968 -5.847 4.380 1.00 95.81 103 LEU A CA 1
ATOM 810 C C . LEU A 1 103 ? 1.526 -6.076 2.961 1.00 95.81 103 LEU A C 1
ATOM 812 O O . LEU A 1 103 ? 0.914 -6.787 2.163 1.00 95.81 103 LEU A O 1
ATOM 816 N N . GLY A 1 104 ? 2.663 -5.453 2.624 1.00 96.12 104 GLY A N 1
ATOM 817 C CA . GLY A 1 104 ? 3.336 -5.566 1.329 1.00 96.12 104 GLY A CA 1
ATOM 818 C C . GLY A 1 104 ? 2.480 -5.093 0.160 1.00 96.12 104 GLY A C 1
ATOM 819 O O . GLY A 1 104 ? 2.451 -5.741 -0.885 1.00 96.12 104 GLY A O 1
ATOM 820 N N . LEU A 1 105 ? 1.744 -3.997 0.347 1.00 96.25 105 LEU A N 1
ATOM 821 C CA . LEU A 1 105 ? 0.793 -3.480 -0.637 1.00 96.25 105 LEU A CA 1
ATOM 822 C C . LEU A 1 105 ? 1.508 -2.733 -1.768 1.00 96.25 105 LEU A C 1
ATOM 824 O O . LEU A 1 105 ? 2.469 -1.999 -1.529 1.00 96.25 105 LEU A O 1
ATOM 828 N N . CYS A 1 106 ? 1.015 -2.867 -3.000 1.00 96.62 106 CYS A N 1
ATOM 829 C CA . CYS A 1 106 ? 1.499 -2.053 -4.116 1.00 96.62 106 CYS A CA 1
ATOM 830 C C . CYS A 1 106 ? 1.030 -0.598 -3.980 1.00 96.62 106 CYS A C 1
ATOM 832 O O . CYS A 1 106 ? -0.163 -0.330 -3.837 1.00 96.62 106 CYS A O 1
ATOM 834 N N . PHE A 1 107 ? 1.950 0.357 -4.095 1.00 97.06 107 PHE A N 1
ATOM 835 C CA . PHE A 1 107 ? 1.628 1.781 -4.030 1.00 97.06 107 PHE A CA 1
ATOM 836 C C . PHE A 1 107 ? 0.658 2.212 -5.135 1.00 97.06 107 PHE A C 1
ATOM 838 O O . PHE A 1 107 ? -0.324 2.886 -4.842 1.00 97.06 107 PHE A O 1
ATOM 845 N N . ALA A 1 108 ? 0.892 1.802 -6.386 1.00 95.56 108 ALA A N 1
ATOM 846 C CA . ALA A 1 108 ? 0.036 2.199 -7.504 1.00 95.56 108 ALA A CA 1
ATOM 847 C C . ALA A 1 108 ? -1.422 1.766 -7.271 1.00 95.56 108 ALA A C 1
ATOM 849 O O . ALA A 1 108 ? -2.326 2.593 -7.333 1.00 95.56 108 ALA A O 1
ATOM 850 N N . THR A 1 109 ? -1.626 0.503 -6.888 1.00 95.25 109 THR A N 1
ATOM 851 C CA . THR A 1 109 ? -2.951 -0.085 -6.651 1.00 95.25 109 THR A CA 1
ATOM 852 C C . THR A 1 109 ? -3.680 0.507 -5.445 1.00 95.25 109 THR A C 1
ATOM 854 O O . THR A 1 109 ? -4.890 0.698 -5.491 1.00 95.25 109 THR A O 1
ATOM 857 N N . PHE A 1 110 ? -2.978 0.757 -4.338 1.00 96.62 110 PHE A N 1
ATOM 858 C CA . PHE A 1 110 ? -3.626 1.137 -3.076 1.00 96.62 110 PHE A CA 1
ATOM 859 C C . PHE A 1 110 ? -3.623 2.644 -2.805 1.00 96.62 110 PHE A C 1
ATOM 861 O O . PHE A 1 110 ? -4.327 3.087 -1.900 1.00 96.62 110 PHE A O 1
ATOM 868 N N . CYS A 1 111 ? -2.850 3.431 -3.560 1.00 96.44 111 CYS A N 1
ATOM 869 C CA . CYS A 1 111 ? -2.642 4.854 -3.284 1.00 96.44 111 CYS A CA 1
ATOM 870 C C . CYS A 1 111 ? -2.842 5.770 -4.500 1.00 96.44 111 CYS A C 1
ATOM 872 O O . CYS A 1 111 ? -2.709 6.986 -4.349 1.00 96.44 111 CYS A O 1
ATOM 874 N N . THR A 1 112 ? -3.118 5.236 -5.694 1.00 95.31 112 THR A N 1
ATOM 875 C CA . THR A 1 112 ? -3.270 6.036 -6.920 1.00 95.31 112 THR A CA 1
ATOM 876 C C . THR A 1 112 ? -4.426 5.531 -7.781 1.00 95.31 112 THR A C 1
ATOM 878 O O . THR A 1 112 ? -4.922 4.432 -7.577 1.00 95.31 112 THR A O 1
ATOM 881 N N . THR A 1 113 ? -4.838 6.322 -8.772 1.00 94.62 113 THR A N 1
ATOM 882 C CA . THR A 1 113 ? -5.802 5.914 -9.809 1.00 94.62 113 THR A CA 1
ATOM 883 C C . THR A 1 113 ? -5.122 5.312 -11.043 1.00 94.62 113 THR A C 1
ATOM 885 O O . THR A 1 113 ? -5.746 5.197 -12.096 1.00 94.62 113 THR A O 1
ATOM 888 N N . PHE A 1 114 ? -3.823 5.010 -10.968 1.00 92.69 114 PHE A N 1
ATOM 889 C CA . PHE A 1 114 ? -3.056 4.458 -12.078 1.00 92.69 114 PHE A CA 1
ATOM 890 C C . PHE A 1 114 ? -2.940 2.941 -11.963 1.00 92.69 114 PHE A C 1
ATOM 892 O O . PHE A 1 114 ? -2.788 2.380 -10.877 1.00 92.69 114 PHE A O 1
ATOM 899 N N . ARG A 1 115 ? -2.920 2.271 -13.117 1.00 91.69 115 ARG A N 1
ATOM 900 C CA . ARG A 1 115 ? -2.556 0.857 -13.199 1.00 91.69 115 ARG A CA 1
ATOM 901 C C . ARG A 1 115 ? -1.089 0.678 -12.792 1.00 91.69 115 ARG A C 1
ATOM 903 O O . ARG A 1 115 ? -0.232 1.431 -13.244 1.00 91.69 115 ARG A O 1
ATOM 910 N N . CYS A 1 116 ? -0.798 -0.357 -12.001 1.00 93.56 116 CYS A N 1
ATOM 911 C CA . CYS A 1 116 ? 0.577 -0.759 -11.698 1.00 93.56 116 CYS A CA 1
ATOM 912 C C . CYS A 1 116 ? 1.343 -1.096 -12.989 1.00 93.56 116 CYS A C 1
ATOM 914 O O . CYS A 1 116 ? 0.932 -1.994 -13.731 1.00 93.56 116 CYS A O 1
ATOM 916 N N . GLU A 1 117 ? 2.480 -0.435 -13.224 1.00 92.62 117 GLU A N 1
ATOM 917 C CA . GLU A 1 117 ? 3.297 -0.639 -14.426 1.00 92.62 117 GLU A CA 1
ATOM 918 C C . GLU A 1 117 ? 3.910 -2.045 -14.517 1.00 92.62 117 GLU A C 1
ATOM 920 O O . GLU A 1 117 ? 4.207 -2.526 -15.607 1.00 92.62 117 GLU A O 1
ATOM 925 N N . MET A 1 118 ? 4.044 -2.736 -13.381 1.00 92.00 118 MET A N 1
ATOM 926 C CA . MET A 1 118 ? 4.620 -4.080 -13.318 1.00 92.00 118 MET A CA 1
ATOM 927 C C . MET A 1 118 ? 3.589 -5.191 -13.561 1.00 92.00 118 MET A C 1
ATOM 929 O O . MET A 1 118 ? 3.970 -6.323 -13.863 1.00 92.00 118 MET A O 1
ATOM 933 N N . GLY A 1 119 ? 2.287 -4.906 -13.429 1.00 91.50 119 GLY A N 1
ATOM 934 C CA . GLY A 1 119 ? 1.222 -5.902 -13.590 1.00 91.50 119 GLY A CA 1
ATOM 935 C C . GLY A 1 119 ? 1.467 -7.175 -12.767 1.00 91.50 119 GLY A C 1
ATOM 936 O O . GLY A 1 119 ? 1.738 -7.104 -11.570 1.00 91.50 119 GLY A O 1
ATOM 937 N N . VAL A 1 120 ? 1.422 -8.342 -13.418 1.00 91.38 120 VAL A N 1
ATOM 938 C CA . VAL A 1 120 ? 1.685 -9.655 -12.788 1.00 91.38 120 VAL A CA 1
ATOM 939 C C . VAL A 1 120 ? 3.122 -9.826 -12.282 1.00 91.38 120 VAL A C 1
ATOM 941 O O . VAL A 1 120 ? 3.377 -10.679 -11.441 1.00 91.38 120 VAL A O 1
ATOM 944 N N . ARG A 1 121 ? 4.074 -9.016 -12.770 1.00 91.44 121 ARG A N 1
ATOM 945 C CA . ARG A 1 121 ? 5.473 -9.021 -12.308 1.00 91.44 121 ARG A CA 1
ATOM 946 C C . ARG A 1 121 ? 5.679 -8.150 -11.066 1.00 91.44 121 ARG A C 1
ATOM 948 O O . ARG A 1 121 ? 6.812 -7.997 -10.614 1.00 91.44 121 ARG A O 1
ATOM 955 N N . CYS A 1 122 ? 4.622 -7.531 -10.537 1.00 94.00 122 CYS A N 1
ATOM 956 C CA . CYS A 1 122 ? 4.729 -6.703 -9.346 1.00 94.00 122 CYS A CA 1
ATOM 957 C C . CYS A 1 122 ? 5.126 -7.558 -8.138 1.00 94.00 122 CYS A C 1
ATOM 959 O O . CYS A 1 122 ? 4.446 -8.521 -7.787 1.00 94.00 122 CYS A O 1
ATOM 961 N N . ALA A 1 123 ? 6.207 -7.154 -7.472 1.00 94.50 123 ALA A N 1
ATOM 962 C CA . ALA A 1 123 ? 6.697 -7.792 -6.253 1.00 94.50 123 ALA A CA 1
ATOM 963 C C . ALA A 1 123 ? 5.780 -7.572 -5.035 1.00 94.50 123 ALA A C 1
ATOM 965 O O . ALA A 1 123 ? 6.006 -8.177 -3.985 1.00 94.50 123 ALA A O 1
ATOM 966 N N . TRP A 1 124 ? 4.773 -6.704 -5.173 1.00 95.62 124 TRP A N 1
ATOM 967 C CA . TRP A 1 124 ? 3.851 -6.300 -4.120 1.00 95.62 124 TRP A CA 1
ATOM 968 C C . TRP A 1 124 ? 2.442 -6.801 -4.396 1.00 95.62 124 TRP A C 1
ATOM 970 O O . TRP A 1 124 ? 2.020 -6.998 -5.537 1.00 95.62 124 TRP A O 1
ATOM 980 N N . ARG A 1 125 ? 1.690 -6.987 -3.319 1.00 95.25 125 ARG A N 1
ATOM 981 C CA . ARG A 1 125 ? 0.342 -7.527 -3.361 1.00 95.25 125 ARG A CA 1
ATOM 982 C C . ARG A 1 125 ? -0.615 -6.546 -4.037 1.00 95.25 125 ARG A C 1
ATOM 984 O O . ARG A 1 125 ? -0.691 -5.376 -3.662 1.00 95.25 125 ARG A O 1
ATOM 991 N N . HIS A 1 126 ? -1.410 -7.072 -4.969 1.00 95.00 126 HIS A N 1
ATOM 992 C CA . HIS A 1 126 ? -2.569 -6.390 -5.564 1.00 95.00 126 HIS A CA 1
ATOM 993 C C . HIS A 1 126 ? -3.913 -6.894 -5.030 1.00 95.00 126 HIS A C 1
ATOM 995 O O . HIS A 1 126 ? -4.936 -6.267 -5.276 1.00 95.00 126 HIS A O 1
ATOM 1001 N N . HIS A 1 127 ? -3.938 -8.018 -4.308 1.00 93.25 127 HIS A N 1
ATOM 1002 C CA . HIS A 1 127 ? -5.179 -8.599 -3.795 1.00 93.25 127 HIS A CA 1
ATOM 1003 C C . HIS A 1 127 ? -5.895 -7.639 -2.843 1.00 93.25 127 HIS A C 1
ATOM 1005 O O . HIS A 1 127 ? -5.223 -7.073 -1.974 1.00 93.25 127 HIS A O 1
ATOM 1011 N N . PRO A 1 128 ? -7.231 -7.509 -2.947 1.00 93.31 128 PRO A N 1
ATOM 1012 C CA . PRO A 1 128 ? -7.990 -6.604 -2.101 1.00 93.31 128 PRO A CA 1
ATOM 1013 C C . PRO A 1 128 ? -7.789 -6.962 -0.632 1.00 93.31 128 PRO A C 1
ATOM 1015 O O . PRO A 1 128 ? -7.485 -8.108 -0.282 1.00 93.31 128 PRO A O 1
ATOM 1018 N N . LEU A 1 129 ? -7.949 -5.969 0.241 1.00 94.62 129 LEU A N 1
ATOM 1019 C CA . LEU A 1 129 ? -7.830 -6.215 1.673 1.00 94.62 129 LEU A CA 1
ATOM 1020 C C . LEU A 1 129 ? -8.915 -7.192 2.132 1.00 94.62 129 LEU A C 1
ATOM 1022 O O . LEU A 1 129 ? -10.058 -7.145 1.666 1.00 94.62 129 LEU A O 1
ATOM 1026 N N . THR A 1 130 ? -8.575 -8.068 3.066 1.00 94.06 130 THR A N 1
ATOM 1027 C CA . THR A 1 130 ? -9.544 -8.927 3.744 1.00 94.06 130 THR A CA 1
ATOM 1028 C C . THR A 1 130 ? -10.306 -8.126 4.801 1.00 94.06 130 THR A C 1
ATOM 1030 O O . THR A 1 130 ? -9.953 -6.993 5.140 1.00 94.06 130 THR A O 1
ATOM 1033 N N . LYS A 1 131 ? -11.388 -8.700 5.340 1.00 94.94 131 LYS A N 1
ATOM 1034 C CA . LYS A 1 131 ? -12.124 -8.079 6.452 1.00 94.94 131 LYS A CA 1
ATOM 1035 C C . LYS A 1 131 ? -11.213 -7.870 7.671 1.00 94.94 131 LYS A C 1
ATOM 1037 O O . LYS A 1 131 ? -11.167 -6.759 8.189 1.00 94.94 131 LYS A O 1
ATOM 1042 N N . ALA A 1 132 ? -10.442 -8.894 8.040 1.00 94.81 132 ALA A N 1
ATOM 1043 C CA . ALA A 1 132 ? -9.520 -8.847 9.172 1.00 94.81 132 ALA A CA 1
ATOM 1044 C C . ALA A 1 132 ? -8.441 -7.765 9.003 1.00 94.81 132 ALA A C 1
ATOM 1046 O O . ALA A 1 132 ? -8.130 -7.044 9.944 1.00 94.81 132 ALA A O 1
ATOM 1047 N N . GLU A 1 133 ? -7.906 -7.590 7.792 1.00 96.12 133 GLU A N 1
ATOM 1048 C CA . GLU A 1 133 ? -6.919 -6.539 7.511 1.00 96.12 133 GLU A CA 1
ATOM 1049 C C . GLU A 1 133 ? -7.507 -5.137 7.630 1.00 96.12 133 GLU A C 1
ATOM 1051 O O . GLU A 1 133 ? -6.863 -4.252 8.185 1.00 96.12 133 GLU A O 1
ATOM 1056 N N . ARG A 1 134 ? -8.737 -4.923 7.145 1.00 96.62 134 ARG A N 1
ATOM 1057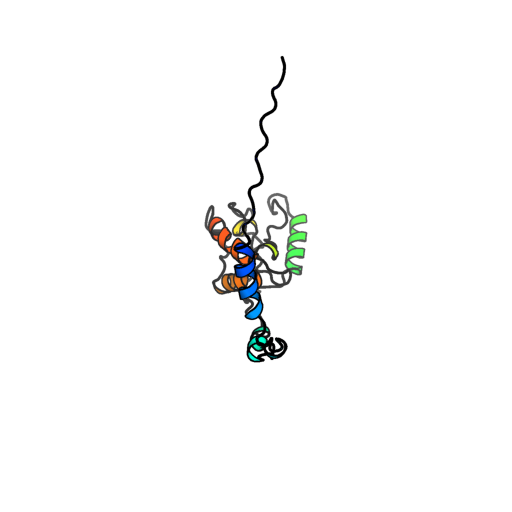 C CA . ARG A 1 134 ? -9.426 -3.635 7.307 1.00 96.62 134 ARG A CA 1
ATOM 1058 C C . ARG A 1 134 ? -9.669 -3.315 8.779 1.00 96.62 134 ARG A C 1
ATOM 1060 O O . ARG A 1 134 ? -9.386 -2.202 9.212 1.00 96.62 134 ARG A O 1
ATOM 1067 N N . GLU A 1 135 ? -10.158 -4.284 9.547 1.00 95.44 135 GLU A N 1
ATOM 1068 C CA . GLU A 1 135 ? -10.382 -4.135 10.990 1.00 95.44 135 GLU A CA 1
ATOM 1069 C C . GLU A 1 135 ? -9.071 -3.842 11.729 1.00 95.44 135 GLU A C 1
ATOM 1071 O O . GLU A 1 135 ? -9.013 -2.934 12.561 1.00 95.44 135 GLU A O 1
ATOM 1076 N N . TRP A 1 136 ? -7.996 -4.540 11.361 1.00 95.56 136 TRP A N 1
ATOM 1077 C CA . TRP A 1 136 ? -6.657 -4.295 11.879 1.00 95.56 136 TRP A CA 1
ATOM 1078 C C . TRP A 1 136 ? -6.161 -2.877 11.543 1.00 95.56 136 TRP A C 1
ATOM 1080 O O . TRP A 1 136 ? -5.759 -2.144 12.446 1.00 95.56 136 TRP A O 1
ATOM 1090 N N . ILE A 1 137 ? -6.275 -2.418 10.292 1.00 96.38 137 ILE A N 1
ATOM 1091 C CA . ILE A 1 137 ? -5.899 -1.048 9.898 1.00 96.38 137 ILE A CA 1
ATOM 1092 C C . ILE A 1 137 ? -6.678 0.003 10.704 1.00 96.38 137 ILE A C 1
ATOM 1094 O O . ILE A 1 137 ? -6.088 0.984 11.155 1.00 96.38 137 ILE A O 1
ATOM 1098 N N . ILE A 1 138 ? -7.981 -0.192 10.935 1.00 95.69 138 ILE A N 1
ATOM 1099 C CA . ILE A 1 138 ? -8.796 0.734 11.742 1.00 95.69 138 ILE A CA 1
ATOM 1100 C C . ILE A 1 138 ? -8.310 0.758 13.197 1.00 95.69 138 ILE A C 1
ATOM 1102 O O . ILE A 1 138 ? -8.164 1.834 13.782 1.00 95.69 138 ILE A O 1
ATOM 1106 N N . LYS A 1 139 ? -8.046 -0.419 13.776 1.00 93.62 139 LYS A N 1
ATOM 1107 C CA . LYS A 1 139 ? -7.645 -0.576 15.180 1.00 93.62 139 LYS A CA 1
ATOM 1108 C C . LYS A 1 139 ? -6.252 0.000 15.454 1.00 93.62 139 LYS A C 1
ATOM 1110 O O . LYS A 1 139 ? -6.088 0.749 16.416 1.00 93.62 139 LYS A O 1
ATOM 1115 N N . TYR A 1 140 ? -5.263 -0.311 14.614 1.00 93.00 140 TYR A N 1
ATOM 1116 C CA . TYR A 1 140 ? -3.863 0.090 14.826 1.00 93.00 140 TYR A CA 1
ATOM 1117 C C . TYR A 1 140 ? -3.513 1.415 14.156 1.00 93.00 140 TYR A C 1
ATOM 1119 O O . TYR A 1 140 ? -2.866 2.261 14.772 1.00 93.00 140 TYR A O 1
ATOM 1127 N N . GLY A 1 141 ? -3.989 1.632 12.929 1.00 93.88 141 GLY A N 1
ATOM 1128 C CA . GLY A 1 141 ? -3.700 2.833 12.149 1.00 93.88 141 GLY A CA 1
ATOM 1129 C C . GLY A 1 141 ? -4.456 4.082 12.590 1.00 93.88 141 GLY A C 1
ATOM 1130 O O . GLY A 1 141 ? -4.114 5.189 12.158 1.00 93.88 141 GLY A O 1
ATOM 1131 N N . ARG A 1 142 ? -5.458 3.925 13.467 1.00 93.31 142 ARG A N 1
ATOM 1132 C CA . ARG A 1 142 ? -6.293 5.005 14.008 1.00 93.31 142 ARG A CA 1
ATOM 1133 C C . ARG A 1 142 ? -6.834 5.881 12.870 1.00 93.31 142 ARG A C 1
ATOM 1135 O O . ARG A 1 142 ? -7.385 5.377 11.897 1.00 93.31 142 ARG A O 1
ATOM 1142 N N . GLU A 1 143 ? -6.662 7.193 12.978 1.00 96.81 143 GLU A N 1
ATOM 1143 C CA . GLU A 1 143 ? -7.176 8.161 12.015 1.00 96.81 143 GLU A CA 1
ATOM 1144 C C . GLU A 1 143 ? -6.552 8.006 10.620 1.00 96.81 143 GLU A C 1
ATOM 1146 O O . GLU A 1 143 ? -7.258 8.050 9.617 1.00 96.81 143 GLU A O 1
ATOM 1151 N N . ARG A 1 144 ? -5.247 7.710 10.538 1.00 96.50 144 ARG A N 1
ATOM 1152 C CA . ARG A 1 144 ? -4.586 7.458 9.246 1.00 96.50 144 ARG A CA 1
ATOM 1153 C C . ARG A 1 144 ? -5.124 6.203 8.570 1.00 96.50 144 ARG A C 1
ATOM 1155 O O . ARG A 1 144 ? -5.368 6.218 7.369 1.00 96.50 144 ARG A O 1
ATOM 1162 N N . GLY A 1 145 ? -5.341 5.140 9.344 1.00 96.94 145 GLY A N 1
ATOM 1163 C CA . GLY A 1 145 ? -5.925 3.899 8.839 1.00 96.94 145 GLY A CA 1
ATOM 1164 C C . GLY A 1 145 ? -7.324 4.114 8.256 1.00 96.94 145 GLY A C 1
ATOM 1165 O O . GLY A 1 145 ? -7.613 3.638 7.160 1.00 96.94 145 GLY A O 1
ATOM 1166 N N . LYS A 1 146 ? -8.169 4.901 8.936 1.00 97.38 146 LYS A N 1
ATOM 1167 C CA . LYS A 1 146 ? -9.504 5.270 8.432 1.00 97.38 146 LYS A CA 1
ATOM 1168 C C . LYS A 1 146 ? -9.428 6.052 7.120 1.00 97.38 146 LYS A C 1
ATOM 1170 O O . LYS A 1 146 ? -10.068 5.656 6.152 1.00 97.38 146 LYS A O 1
ATOM 1175 N N . GLN A 1 147 ? -8.600 7.096 7.067 1.00 97.44 147 GLN A N 1
ATOM 1176 C CA . GLN A 1 147 ? -8.412 7.912 5.859 1.00 97.44 147 GLN A CA 1
ATOM 1177 C C . GLN A 1 147 ? -7.878 7.091 4.682 1.00 97.44 147 GLN A C 1
ATOM 1179 O O . GLN A 1 147 ? -8.285 7.290 3.539 1.00 97.44 147 GLN A O 1
ATOM 1184 N N . PHE A 1 148 ? -6.973 6.150 4.951 1.00 97.56 148 PHE A N 1
ATOM 1185 C CA . PHE A 1 148 ? -6.476 5.228 3.939 1.00 97.56 148 PHE A CA 1
ATOM 1186 C C . PHE A 1 148 ? -7.601 4.352 3.372 1.00 97.56 148 PHE A C 1
ATOM 1188 O O . PHE A 1 148 ? -7.751 4.267 2.155 1.00 97.56 148 PHE A O 1
ATOM 1195 N N . LEU A 1 149 ? -8.422 3.743 4.233 1.00 97.12 149 LEU A N 1
ATOM 1196 C CA . LEU A 1 149 ? -9.528 2.882 3.803 1.00 97.12 149 LEU A CA 1
ATOM 1197 C C . LEU A 1 149 ? -10.644 3.643 3.080 1.00 97.12 149 LEU A C 1
ATOM 1199 O O . LEU A 1 149 ? -11.229 3.103 2.145 1.00 97.12 149 LEU A O 1
ATOM 1203 N N . GLU A 1 150 ? -10.919 4.885 3.471 1.00 96.44 150 GLU A N 1
ATOM 1204 C CA . GLU A 1 150 ? -11.862 5.752 2.761 1.00 96.44 150 GLU A CA 1
ATOM 1205 C C . GLU A 1 150 ? -11.389 5.994 1.322 1.00 96.44 150 GLU A C 1
ATOM 1207 O O . GLU A 1 150 ? -12.132 5.770 0.364 1.00 96.44 150 GLU A O 1
ATOM 1212 N N . ARG A 1 151 ? -10.110 6.353 1.152 1.00 94.06 151 ARG A N 1
ATOM 1213 C CA . ARG A 1 151 ? -9.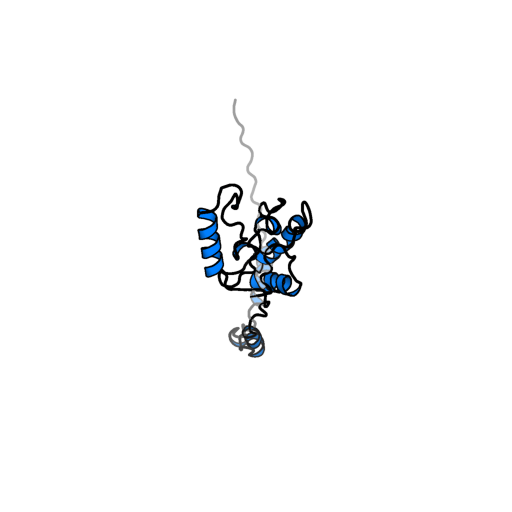512 6.590 -0.168 1.00 94.06 151 ARG A CA 1
ATOM 1214 C C . ARG A 1 151 ? -9.373 5.324 -1.006 1.00 94.06 151 ARG A C 1
ATOM 1216 O O . ARG A 1 151 ? -9.466 5.410 -2.226 1.00 94.06 151 ARG A O 1
ATOM 1223 N N . LEU A 1 152 ? -9.187 4.164 -0.373 1.00 93.50 152 LEU A N 1
ATOM 1224 C CA . LEU A 1 152 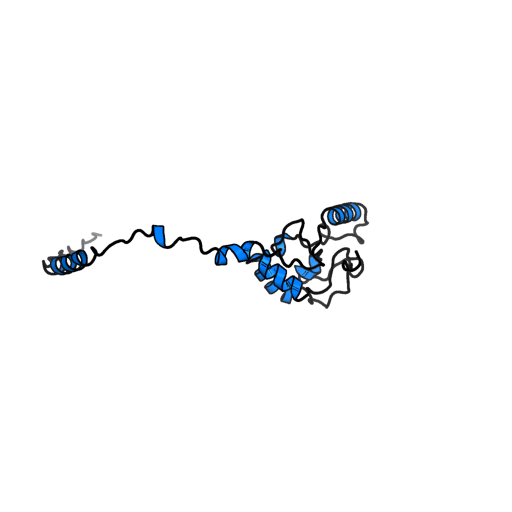? -9.010 2.877 -1.049 1.00 93.50 152 LEU A CA 1
ATOM 1225 C C . LEU A 1 152 ? -10.138 2.566 -2.041 1.00 93.50 152 LEU A C 1
ATOM 1227 O O . LEU A 1 152 ? -9.885 1.982 -3.095 1.00 93.50 152 LEU A O 1
ATOM 1231 N N . THR A 1 153 ? -11.363 2.989 -1.721 1.00 89.19 153 THR A N 1
ATOM 1232 C CA . THR A 1 153 ? -12.544 2.824 -2.583 1.00 89.19 153 THR A CA 1
ATOM 1233 C C . THR A 1 153 ? -12.392 3.494 -3.952 1.00 89.19 153 THR A C 1
ATOM 1235 O O . THR A 1 153 ? -12.964 3.016 -4.927 1.00 89.19 153 THR A O 1
ATOM 1238 N N . ASN A 1 154 ? -11.561 4.535 -4.051 1.00 91.38 154 ASN A N 1
ATOM 1239 C CA . ASN A 1 154 ? -11.295 5.267 -5.289 1.00 91.38 154 ASN A CA 1
ATOM 1240 C C . ASN A 1 154 ? -10.133 4.682 -6.111 1.00 91.38 154 ASN A C 1
ATOM 1242 O O . ASN A 1 154 ? -9.940 5.093 -7.257 1.00 91.38 154 ASN A O 1
ATOM 1246 N N . PHE A 1 155 ? -9.340 3.776 -5.526 1.00 91.94 155 PHE A N 1
ATOM 1247 C CA . PHE A 1 155 ? -8.046 3.348 -6.071 1.00 91.94 155 PHE A CA 1
ATOM 1248 C C . PHE A 1 155 ? -8.021 1.877 -6.487 1.00 91.94 155 PHE A C 1
ATOM 1250 O O . PHE A 1 155 ? -7.685 1.579 -7.625 1.00 91.94 155 PHE A O 1
ATOM 1257 N N . TRP A 1 156 ? -8.422 0.944 -5.614 1.00 89.06 156 TRP A N 1
ATOM 1258 C CA . TRP A 1 156 ? -8.099 -0.478 -5.817 1.00 89.06 156 TRP A CA 1
ATOM 1259 C C . TRP A 1 156 ? -8.652 -1.085 -7.116 1.00 89.06 156 TRP A C 1
ATOM 1261 O O . TRP A 1 156 ? -7.968 -1.888 -7.735 1.00 89.06 156 TRP A O 1
ATOM 1271 N N . ALA A 1 157 ? -9.866 -0.713 -7.530 1.00 87.00 157 ALA A N 1
ATOM 1272 C CA . ALA A 1 157 ? -10.504 -1.219 -8.752 1.00 87.00 157 ALA A CA 1
ATOM 1273 C C . ALA A 1 157 ? -10.464 -0.218 -9.924 1.00 87.00 157 ALA A C 1
ATOM 1275 O O . ALA A 1 157 ? -11.193 -0.389 -10.899 1.00 87.00 157 ALA A O 1
ATOM 1276 N N . ASN A 1 158 ? -9.668 0.847 -9.811 1.00 85.44 158 ASN A N 1
ATOM 1277 C CA . ASN A 1 158 ? -9.618 1.951 -10.764 1.00 85.44 158 ASN A CA 1
ATOM 1278 C C . ASN A 1 158 ? -8.206 2.044 -11.372 1.00 85.44 158 ASN A C 1
ATOM 1280 O O . ASN A 1 158 ? -7.235 2.110 -10.618 1.00 85.44 158 ASN A O 1
ATOM 1284 N N . PRO A 1 159 ? -8.044 2.055 -12.708 1.00 84.62 159 PRO A N 1
ATOM 1285 C CA . PRO A 1 159 ? -9.077 2.081 -13.757 1.00 84.62 159 PRO A CA 1
ATOM 1286 C C . PRO A 1 159 ? -9.730 0.727 -14.040 1.00 84.62 159 PRO A C 1
ATOM 1288 O O . PRO A 1 159 ? -10.788 0.666 -14.657 1.00 84.62 159 PRO A O 1
ATOM 1291 N N . GLU A 1 160 ? -9.105 -0.353 -13.592 1.00 86.38 160 GLU A N 1
ATOM 1292 C CA . GLU A 1 160 ? -9.577 -1.719 -13.765 1.00 86.38 160 GLU A CA 1
ATOM 1293 C C . GLU A 1 160 ? -9.186 -2.552 -12.544 1.00 86.38 160 GLU A C 1
ATOM 1295 O O . GLU A 1 160 ? -8.289 -2.179 -11.783 1.00 86.38 160 GLU A O 1
ATOM 1300 N N . VAL A 1 161 ? -9.842 -3.699 -12.358 1.00 89.75 161 VAL A N 1
ATOM 1301 C CA . VAL A 1 161 ? -9.470 -4.638 -11.296 1.00 89.75 161 VAL A CA 1
ATOM 1302 C C . VAL A 1 161 ? -8.054 -5.160 -11.573 1.00 89.75 161 VAL A C 1
ATOM 1304 O O . VAL A 1 161 ? -7.815 -5.733 -12.639 1.00 89.75 161 VAL A O 1
ATOM 1307 N N . PRO A 1 162 ? -7.100 -4.980 -10.646 1.00 87.88 162 PRO A N 1
ATOM 1308 C CA . PRO A 1 162 ? -5.713 -5.326 -10.885 1.00 87.88 162 PRO A CA 1
ATOM 1309 C C . PRO A 1 162 ? -5.552 -6.841 -10.960 1.00 87.88 162 PRO A C 1
ATOM 1311 O O . PRO A 1 162 ? -6.102 -7.594 -10.154 1.00 87.88 162 PRO A O 1
ATOM 1314 N N . VAL A 1 163 ? -4.725 -7.286 -11.904 1.00 84.94 163 VAL A N 1
ATOM 1315 C CA . VAL A 1 163 ? -4.269 -8.677 -11.940 1.00 84.94 163 VAL A CA 1
ATOM 1316 C C . VAL A 1 163 ? -3.497 -9.011 -10.658 1.00 84.94 163 VAL A C 1
ATOM 1318 O O . VAL A 1 163 ? -2.761 -8.149 -10.155 1.00 84.94 163 VAL A O 1
ATOM 1321 N N . PRO A 1 164 ? -3.623 -10.243 -10.132 1.00 80.12 164 PRO A N 1
ATOM 1322 C CA . PRO A 1 164 ? -2.834 -10.706 -8.998 1.00 80.12 164 PRO A CA 1
ATOM 1323 C C . PRO A 1 164 ? -1.338 -10.411 -9.189 1.00 80.12 164 PRO A C 1
ATOM 1325 O O . PRO A 1 164 ? -0.721 -10.877 -10.145 1.00 80.12 164 PRO A O 1
ATOM 1328 N N . GLY A 1 165 ? -0.775 -9.588 -8.301 1.00 77.69 165 GLY A N 1
ATOM 1329 C CA . GLY A 1 165 ? 0.674 -9.470 -8.115 1.00 77.69 165 GLY A CA 1
ATOM 1330 C C . GLY A 1 165 ? 1.190 -10.596 -7.217 1.00 77.69 165 GLY A C 1
ATOM 1331 O O . GLY A 1 165 ? 0.501 -11.601 -7.026 1.00 77.69 165 GLY A O 1
ATOM 1332 N N . ALA A 1 166 ? 2.358 -10.408 -6.600 1.00 78.44 166 ALA A N 1
ATOM 1333 C CA . ALA A 1 166 ? 2.903 -11.377 -5.650 1.00 78.44 166 ALA A CA 1
ATOM 1334 C C . ALA A 1 166 ? 1.876 -11.767 -4.563 1.00 78.44 166 ALA A C 1
ATOM 1336 O O . ALA A 1 166 ? 1.335 -10.917 -3.844 1.00 78.44 166 ALA A O 1
ATOM 1337 N N . THR A 1 167 ? 1.610 -13.068 -4.433 1.00 67.19 167 THR A N 1
ATOM 1338 C CA . THR A 1 167 ? 0.876 -13.651 -3.308 1.00 67.19 167 THR A CA 1
ATOM 1339 C C . THR A 1 167 ? 1.866 -13.909 -2.183 1.00 67.19 167 THR A C 1
ATOM 1341 O O . THR A 1 167 ? 2.644 -14.852 -2.217 1.00 67.19 167 THR A O 1
ATOM 1344 N N . MET A 1 168 ? 1.851 -13.075 -1.144 1.00 64.75 168 MET A N 1
ATOM 1345 C CA . MET A 1 168 ? 2.652 -13.337 0.062 1.00 64.75 168 MET A CA 1
ATOM 1346 C C . MET A 1 168 ? 1.976 -14.332 1.022 1.00 64.75 168 MET A C 1
ATOM 1348 O O . MET A 1 168 ? 2.337 -14.395 2.187 1.00 64.75 168 MET A O 1
ATOM 1352 N N . HIS A 1 169 ? 0.971 -15.076 0.550 1.00 55.00 169 HIS A N 1
ATOM 1353 C CA . HIS A 1 169 ? 0.253 -16.077 1.343 1.00 55.00 169 HIS A CA 1
ATOM 1354 C C . HIS A 1 169 ? 0.988 -17.424 1.431 1.00 55.00 169 HIS A C 1
ATOM 1356 O O . HIS A 1 169 ? 0.673 -18.203 2.322 1.00 55.00 169 HIS A O 1
ATOM 1362 N N . ASP A 1 170 ? 1.966 -17.673 0.553 1.00 46.09 170 ASP A N 1
ATOM 1363 C CA . ASP A 1 170 ? 2.673 -18.959 0.440 1.00 46.09 170 ASP A CA 1
ATOM 1364 C C . ASP A 1 170 ? 4.094 -18.934 1.043 1.00 46.09 170 ASP A C 1
ATOM 1366 O O . ASP A 1 170 ? 4.932 -19.762 0.684 1.00 46.09 170 ASP A O 1
ATOM 1370 N N . LYS A 1 171 ? 4.397 -17.964 1.919 1.00 41.59 171 LYS A N 1
ATOM 1371 C CA . LYS A 1 171 ? 5.669 -17.898 2.658 1.00 41.59 171 LYS A CA 1
ATOM 1372 C C . LYS A 1 171 ? 5.507 -18.341 4.104 1.00 41.59 171 LYS A C 1
ATOM 1374 O O . LYS A 1 171 ? 4.517 -17.914 4.736 1.00 41.59 171 LYS A O 1
#